Protein AF-A0A946Y1S5-F1 (afdb_monomer_lite)

Secondary structure (DSSP, 8-state):
-HHHHHHHHHHHHHHHHHHHHHHHHHHHHHHHHHHHHHHHHHHHHHHHHHHHHHHHHHHHHHHHHHHHHHHHHHHHHHHHHHHHHHHHHHTT-HHHHHHHHHHHHHHHHHHHHHHHHHHHHHHHHHHHHHHHHHHHHHHHHHHHHHHHHHHHHHHHT-

Structure (mmCIF, N/CA/C/O backbone):
data_AF-A0A946Y1S5-F1
#
_entry.id   AF-A0A946Y1S5-F1
#
loop_
_atom_site.group_PDB
_atom_site.id
_atom_site.type_symbol
_atom_site.label_atom_id
_atom_site.label_alt_id
_atom_site.label_comp_id
_atom_site.label_asym_id
_atom_site.label_entity_id
_atom_site.label_seq_id
_atom_site.pdbx_PDB_ins_code
_atom_site.Cartn_x
_atom_site.Cartn_y
_atom_site.Cartn_z
_atom_site.occupancy
_atom_site.B_iso_or_equiv
_atom_site.auth_seq_id
_atom_site.auth_comp_id
_atom_site.auth_asym_id
_atom_site.auth_atom_id
_atom_site.pdbx_PDB_model_num
ATOM 1 N N . MET A 1 1 ? -40.935 -1.072 84.086 1.00 58.72 1 MET A N 1
ATOM 2 C CA . MET A 1 1 ? -41.300 -0.594 82.732 1.00 58.72 1 MET A CA 1
ATOM 3 C C . MET A 1 1 ? -40.161 0.154 82.021 1.00 58.72 1 MET A C 1
ATOM 5 O O . MET A 1 1 ? -39.746 -0.317 80.975 1.00 58.72 1 MET A O 1
ATOM 9 N N . LYS A 1 2 ? -39.553 1.217 82.583 1.00 53.56 2 LYS A N 1
ATOM 10 C CA . LYS A 1 2 ? -38.486 2.004 81.904 1.00 53.56 2 LYS A CA 1
ATOM 11 C C . LYS A 1 2 ? -37.229 1.221 81.455 1.00 53.56 2 LYS A C 1
ATOM 13 O O . LYS A 1 2 ? -36.679 1.522 80.407 1.00 53.56 2 LYS A O 1
ATOM 18 N N . LYS A 1 3 ? -36.785 0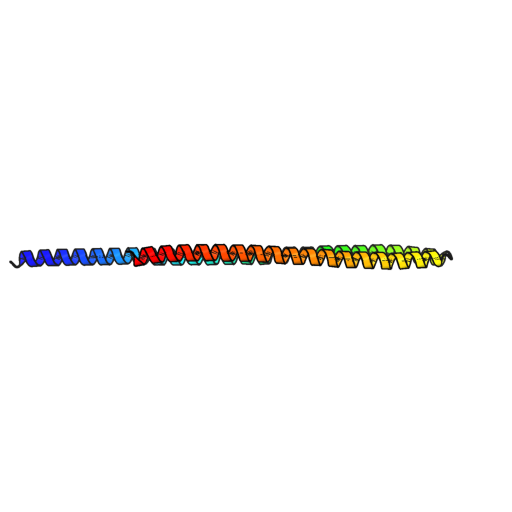.196 82.201 1.00 49.78 3 LYS A N 1
ATOM 19 C CA . LYS A 1 3 ? -35.587 -0.608 81.854 1.00 49.78 3 LYS A CA 1
ATOM 20 C C . LYS A 1 3 ? -35.769 -1.534 80.638 1.00 49.78 3 LYS A C 1
ATOM 22 O O . LYS A 1 3 ? -34.774 -1.871 80.009 1.00 49.78 3 LYS A O 1
ATOM 27 N N . ALA A 1 4 ? -36.999 -1.951 80.330 1.00 57.66 4 ALA A N 1
ATOM 28 C CA . ALA A 1 4 ? -37.290 -2.775 79.151 1.00 57.66 4 ALA A CA 1
ATOM 29 C C . ALA A 1 4 ? -37.260 -1.916 77.877 1.00 57.66 4 ALA A C 1
ATOM 31 O O . ALA A 1 4 ? -36.555 -2.245 76.933 1.00 57.66 4 ALA A O 1
ATOM 32 N N . LEU A 1 5 ? -37.881 -0.731 77.936 1.00 60.88 5 LEU A N 1
ATOM 33 C CA . LEU A 1 5 ? -37.916 0.231 76.831 1.00 60.88 5 LEU A CA 1
ATOM 34 C C . LEU A 1 5 ? -36.513 0.658 76.354 1.00 60.88 5 LEU A C 1
ATOM 36 O O . LEU A 1 5 ? -36.288 0.811 75.158 1.00 60.88 5 LEU A O 1
ATOM 40 N N . ILE A 1 6 ? -35.568 0.832 77.291 1.00 66.31 6 ILE A N 1
ATOM 41 C CA . ILE A 1 6 ? -34.171 1.212 77.001 1.00 66.31 6 ILE A CA 1
ATOM 42 C C . ILE A 1 6 ? -33.401 0.073 76.312 1.00 66.31 6 ILE A C 1
ATOM 44 O O . ILE A 1 6 ? -32.559 0.327 75.456 1.00 66.31 6 ILE A O 1
ATOM 48 N N . LYS A 1 7 ? -33.676 -1.189 76.665 1.00 53.72 7 LYS A N 1
ATOM 49 C CA . LYS A 1 7 ? -33.030 -2.339 76.015 1.00 53.72 7 LYS A CA 1
ATOM 50 C C . LYS A 1 7 ? -33.503 -2.500 74.573 1.00 53.72 7 LYS A C 1
ATOM 52 O O . LYS A 1 7 ? -32.667 -2.673 73.694 1.00 53.72 7 LYS A O 1
ATOM 57 N N . ASP A 1 8 ? -34.802 -2.363 74.328 1.00 57.22 8 ASP A N 1
ATOM 58 C CA . ASP A 1 8 ? -35.377 -2.511 72.986 1.00 57.22 8 ASP A CA 1
ATOM 59 C C . ASP A 1 8 ? -34.912 -1.394 72.038 1.00 57.22 8 ASP A C 1
ATOM 61 O O . ASP A 1 8 ? -34.575 -1.652 70.883 1.00 57.22 8 ASP A O 1
ATOM 65 N N . THR A 1 9 ? -34.788 -0.158 72.538 1.00 67.62 9 THR A N 1
ATOM 66 C CA . THR A 1 9 ? -34.235 0.967 71.757 1.00 67.62 9 THR A CA 1
ATOM 67 C C . THR A 1 9 ? -32.745 0.811 71.456 1.00 67.62 9 THR A C 1
ATOM 69 O O . THR A 1 9 ? -32.316 1.131 70.350 1.00 67.62 9 THR A O 1
ATOM 72 N N . MET A 1 10 ? -31.954 0.273 72.388 1.00 57.88 10 MET A N 1
ATOM 73 C CA . MET A 1 10 ? -30.535 -0.019 72.149 1.00 57.88 10 MET A CA 1
ATOM 74 C C . MET A 1 10 ? -30.345 -1.145 71.125 1.00 57.88 10 MET A C 1
ATOM 76 O O . MET A 1 10 ? -29.469 -1.047 70.271 1.00 57.88 10 MET A O 1
ATOM 80 N N . ILE A 1 11 ? -31.182 -2.187 71.164 1.00 63.94 11 ILE A N 1
ATOM 81 C CA . ILE A 1 11 ? -31.152 -3.277 70.176 1.00 63.94 11 ILE A CA 1
ATOM 82 C C . ILE A 1 11 ? -31.510 -2.745 68.783 1.00 63.94 11 ILE A C 1
ATOM 84 O O . ILE A 1 11 ? -30.807 -3.045 67.819 1.00 63.94 11 ILE A O 1
ATOM 88 N N . ALA A 1 12 ? -32.542 -1.903 68.679 1.00 58.09 12 ALA A N 1
ATOM 89 C CA . ALA A 1 12 ? -32.918 -1.262 67.421 1.00 58.09 12 ALA A CA 1
ATOM 90 C C . ALA A 1 12 ? -31.806 -0.349 66.873 1.00 58.09 12 ALA A C 1
ATOM 92 O O . ALA A 1 12 ? -31.536 -0.365 65.674 1.00 58.09 12 ALA A O 1
ATOM 93 N N . ALA A 1 13 ? -31.120 0.403 67.740 1.00 54.56 13 ALA A N 1
ATOM 94 C CA . ALA A 1 13 ? -30.006 1.262 67.343 1.00 54.56 13 ALA A CA 1
ATOM 95 C C . ALA A 1 13 ? -28.795 0.455 66.848 1.00 54.56 13 ALA A C 1
ATOM 97 O O . ALA A 1 13 ? -28.220 0.785 65.815 1.00 54.56 13 ALA A O 1
ATOM 98 N N . VAL A 1 14 ? -28.434 -0.632 67.539 1.00 64.06 14 VAL A N 1
ATOM 99 C CA . VAL A 1 14 ? -27.334 -1.514 67.116 1.00 64.06 14 VAL A CA 1
ATOM 100 C C . VAL A 1 14 ? -27.662 -2.192 65.787 1.00 64.06 14 VAL A C 1
ATOM 102 O O . VAL A 1 14 ? -26.801 -2.218 64.909 1.00 64.06 14 VAL A O 1
ATOM 105 N N . ALA A 1 15 ? -28.898 -2.670 65.607 1.00 57.06 15 ALA A N 1
ATOM 106 C CA . ALA A 1 15 ? -29.366 -3.258 64.352 1.00 57.06 15 ALA A CA 1
ATOM 107 C C . ALA A 1 15 ? -29.342 -2.242 63.198 1.00 57.06 15 ALA A C 1
ATOM 109 O O . ALA A 1 15 ? -28.844 -2.548 62.120 1.00 57.06 15 ALA A O 1
ATOM 110 N N . ALA A 1 16 ? -29.808 -1.011 63.426 1.00 56.19 16 ALA A N 1
ATOM 111 C CA . ALA A 1 16 ? -29.768 0.047 62.419 1.00 56.19 16 ALA A CA 1
ATOM 112 C C . ALA A 1 16 ? -28.328 0.394 62.009 1.00 56.19 16 ALA A C 1
ATOM 114 O O . ALA A 1 16 ? -28.043 0.502 60.819 1.00 56.19 16 ALA A O 1
ATOM 115 N N . VAL A 1 17 ? -27.409 0.508 62.975 1.00 62.41 17 VAL A N 1
ATOM 116 C CA . VAL A 1 17 ? -25.988 0.781 62.708 1.00 62.41 17 VAL A CA 1
ATOM 117 C C . VAL A 1 17 ? -25.331 -0.371 61.947 1.00 62.41 17 VAL A C 1
ATOM 119 O O . VAL A 1 17 ? -24.589 -0.108 61.007 1.00 62.41 17 VAL A O 1
ATOM 122 N N . THR A 1 18 ? -25.635 -1.628 62.290 1.00 57.72 18 THR A N 1
ATOM 123 C CA . THR A 1 18 ? -25.089 -2.791 61.563 1.00 57.72 18 THR A CA 1
ATOM 124 C C . THR A 1 18 ? -25.643 -2.911 60.148 1.00 57.72 18 THR A C 1
ATOM 126 O O . THR A 1 18 ? -24.885 -3.232 59.238 1.00 57.72 18 THR A O 1
ATOM 129 N N . ILE A 1 19 ? -26.928 -2.617 59.931 1.00 58.31 19 ILE A N 1
ATOM 130 C CA . ILE A 1 19 ? -27.539 -2.593 58.592 1.00 58.31 19 ILE A CA 1
ATOM 131 C C . ILE A 1 19 ? -26.937 -1.463 57.744 1.00 58.31 19 ILE A C 1
ATOM 133 O O . ILE A 1 19 ? -26.607 -1.677 56.576 1.00 58.31 19 ILE A O 1
ATOM 137 N N . LEU A 1 20 ? -26.746 -0.277 58.329 1.00 55.41 20 LEU A N 1
ATOM 138 C CA . LEU A 1 20 ? -26.130 0.870 57.657 1.00 55.41 20 LEU A CA 1
ATOM 139 C C . LEU A 1 20 ? -24.666 0.604 57.288 1.00 55.41 20 LEU A C 1
ATOM 141 O O . LEU A 1 20 ? -24.264 0.918 56.170 1.00 55.41 20 LEU A O 1
ATOM 145 N N . SER A 1 21 ? -23.877 -0.008 58.178 1.00 55.56 21 SER A N 1
ATOM 146 C CA . SER A 1 21 ? -22.477 -0.333 57.881 1.00 55.56 21 SER A CA 1
ATOM 147 C C . SER A 1 21 ? -22.350 -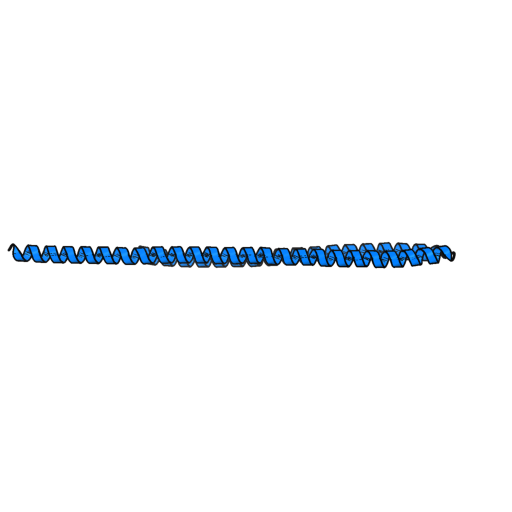1.428 56.816 1.00 55.56 21 SER A C 1
ATOM 149 O O . SER A 1 21 ? -21.569 -1.266 55.886 1.00 55.56 21 SER A O 1
ATOM 151 N N . PHE A 1 22 ? -23.179 -2.481 56.870 1.00 51.66 22 PHE A N 1
ATOM 152 C CA . PHE A 1 22 ? -23.204 -3.522 55.830 1.00 51.66 22 PHE A CA 1
ATOM 153 C C . PHE A 1 22 ? -23.595 -2.973 54.452 1.00 51.66 22 PHE A C 1
ATOM 155 O O . PHE A 1 22 ? -23.023 -3.372 53.440 1.00 51.66 22 PHE A O 1
ATOM 162 N N . SER A 1 23 ? -24.560 -2.050 54.406 1.00 52.72 23 SER A N 1
ATOM 163 C CA . SER A 1 23 ? -24.998 -1.423 53.153 1.00 52.72 23 SER A CA 1
ATOM 164 C C . SER A 1 23 ? -23.885 -0.573 52.533 1.00 52.72 23 SER A C 1
ATOM 166 O O . SER A 1 23 ? -23.685 -0.612 51.322 1.00 52.72 23 SER A O 1
ATOM 168 N N . ASN A 1 24 ? -23.121 0.151 53.359 1.00 53.28 24 ASN A N 1
ATOM 169 C CA . ASN A 1 24 ? -21.988 0.956 52.901 1.00 53.28 24 ASN A CA 1
ATOM 170 C C . ASN A 1 24 ? -20.836 0.098 52.354 1.00 53.28 24 ASN A C 1
ATOM 172 O O . ASN A 1 24 ? -20.270 0.443 51.318 1.00 53.28 24 ASN A O 1
ATOM 176 N N . ASP A 1 25 ? -20.513 -1.019 53.010 1.00 52.94 25 ASP A N 1
ATOM 177 C CA . ASP A 1 25 ? -19.434 -1.915 52.573 1.00 52.94 25 ASP A CA 1
ATOM 178 C C . ASP A 1 25 ? -19.774 -2.622 51.248 1.00 52.94 25 ASP A C 1
ATOM 180 O O . ASP A 1 25 ? -18.921 -2.742 50.369 1.00 52.94 25 ASP A O 1
ATOM 184 N N . VAL A 1 26 ? -21.035 -3.031 51.054 1.00 54.56 26 VAL A N 1
ATOM 185 C CA . VAL A 1 26 ? -21.509 -3.642 49.796 1.00 54.56 26 VAL A CA 1
ATOM 186 C C . VAL A 1 26 ? -21.541 -2.633 48.640 1.00 54.56 26 VAL A C 1
ATOM 188 O O . VAL A 1 26 ? -21.211 -2.988 47.508 1.00 54.56 26 VAL A O 1
ATOM 191 N N . LEU A 1 27 ? -21.905 -1.374 48.905 1.00 56.19 27 LEU A N 1
ATOM 192 C CA . LEU A 1 27 ? -21.891 -0.309 47.897 1.00 56.19 27 LEU A CA 1
ATOM 193 C C . LEU A 1 27 ? -20.459 0.081 47.491 1.00 56.19 27 LEU A C 1
ATOM 195 O O . LEU A 1 27 ? -20.179 0.209 46.301 1.00 56.19 27 LEU A O 1
ATOM 199 N N . ALA A 1 28 ? -19.537 0.188 48.453 1.00 59.84 28 ALA A N 1
ATOM 200 C CA . ALA A 1 28 ? -18.137 0.526 48.191 1.00 59.84 28 ALA A CA 1
ATOM 201 C C . ALA A 1 28 ? -17.386 -0.562 47.395 1.00 59.84 28 ALA A C 1
ATOM 203 O O . ALA A 1 28 ? -16.538 -0.245 46.558 1.00 59.84 28 ALA A O 1
ATOM 204 N N . ASP A 1 29 ? -17.706 -1.842 47.619 1.00 64.38 29 ASP A N 1
ATOM 205 C CA . ASP A 1 29 ? -17.122 -2.956 46.857 1.00 64.38 29 ASP A CA 1
ATOM 206 C C . ASP A 1 29 ? -17.693 -3.025 45.422 1.00 64.38 29 ASP A C 1
ATOM 208 O O . ASP A 1 29 ? -16.990 -3.395 44.481 1.00 64.38 29 ASP A O 1
ATOM 212 N N . GLY A 1 30 ? -18.945 -2.587 45.223 1.00 63.28 30 GLY A N 1
ATOM 213 C CA . GLY A 1 30 ? -19.580 -2.445 43.907 1.00 63.28 30 GLY A CA 1
ATOM 214 C C . GLY A 1 30 ? -18.910 -1.389 43.022 1.00 63.28 30 GLY A C 1
ATOM 215 O O . GLY A 1 30 ? -18.488 -1.712 41.907 1.00 63.28 30 GLY A O 1
ATOM 216 N N . ASP A 1 31 ? -18.733 -0.172 43.543 1.00 71.94 31 ASP A N 1
ATOM 217 C CA . ASP A 1 31 ? -18.097 0.942 42.819 1.00 71.94 31 ASP A CA 1
ATOM 218 C C . ASP A 1 31 ? -16.628 0.625 42.463 1.00 71.94 31 ASP A C 1
ATOM 220 O O . ASP A 1 31 ? -16.144 0.929 41.369 1.00 71.94 31 ASP A O 1
ATOM 224 N N . GLY A 1 32 ? -15.907 -0.071 43.353 1.00 77.19 32 GLY A N 1
ATOM 225 C CA . GLY A 1 32 ? -14.527 -0.497 43.104 1.00 77.19 32 GLY A CA 1
ATOM 226 C C . GLY A 1 32 ? -14.386 -1.585 42.030 1.00 77.19 32 GLY A C 1
ATOM 227 O O . GLY A 1 32 ? -13.338 -1.682 41.379 1.00 77.19 32 GLY A O 1
ATOM 228 N N . ILE A 1 33 ? -15.411 -2.420 41.828 1.00 76.31 33 ILE A N 1
ATOM 229 C CA . ILE A 1 33 ? -15.427 -3.442 40.771 1.00 76.31 33 ILE A CA 1
ATOM 230 C C . ILE A 1 33 ? -15.683 -2.802 39.405 1.00 76.31 33 ILE A C 1
ATOM 232 O O . ILE A 1 33 ? -15.005 -3.180 38.446 1.00 76.31 33 ILE A O 1
ATOM 236 N N . GLU A 1 34 ? -16.608 -1.846 39.319 1.00 76.38 34 GLU A N 1
ATOM 237 C CA . GLU A 1 34 ? -16.937 -1.122 38.085 1.00 76.38 34 GLU A CA 1
ATOM 238 C C . GLU A 1 34 ? -15.728 -0.326 37.579 1.00 76.38 34 GLU A C 1
ATOM 240 O O . GLU A 1 34 ? -15.249 -0.565 36.471 1.00 76.38 34 GLU A O 1
ATOM 245 N N . GLU A 1 35 ? -15.088 0.456 38.454 1.00 81.50 35 GLU A N 1
ATOM 246 C CA . GLU A 1 35 ? -13.904 1.243 38.092 1.00 81.50 35 GLU A CA 1
ATOM 247 C C . GLU A 1 35 ? -12.739 0.360 37.592 1.00 81.50 35 GLU A C 1
ATOM 249 O O . GLU A 1 35 ? -12.014 0.693 36.649 1.00 81.50 35 GLU A O 1
ATOM 254 N N . ARG A 1 36 ? -12.532 -0.812 38.208 1.00 80.25 36 ARG A N 1
ATOM 255 C CA . ARG A 1 36 ? -11.513 -1.778 37.754 1.00 80.25 36 ARG A CA 1
ATOM 256 C C . ARG A 1 36 ? -11.872 -2.404 36.412 1.00 80.25 36 ARG A C 1
ATOM 258 O O . ARG A 1 36 ? -10.966 -2.805 35.672 1.00 80.25 36 ARG A O 1
ATOM 265 N N . PHE A 1 37 ? -13.161 -2.556 36.135 1.00 81.00 37 PHE A N 1
ATOM 266 C CA . PHE A 1 37 ? -13.662 -3.158 34.916 1.00 81.00 37 PHE A CA 1
ATOM 267 C C . PHE A 1 37 ? -13.557 -2.193 33.735 1.00 81.00 37 PHE A C 1
ATOM 269 O O . PHE A 1 37 ? -12.997 -2.586 32.709 1.00 81.00 37 PHE A O 1
ATOM 276 N N . ASP A 1 38 ? -13.929 -0.931 33.929 1.00 82.62 38 ASP A N 1
ATOM 277 C CA . ASP A 1 38 ? -13.769 0.144 32.943 1.00 82.62 38 ASP A CA 1
ATOM 278 C C . ASP A 1 38 ? -12.297 0.336 32.586 1.00 82.62 38 ASP A C 1
ATOM 280 O O . ASP A 1 38 ? -11.899 0.167 31.433 1.00 82.62 38 ASP A O 1
ATOM 284 N N . LYS A 1 39 ? -11.424 0.465 33.597 1.00 87.06 39 LYS A N 1
ATOM 285 C CA . LYS A 1 39 ? -9.962 0.525 33.392 1.00 87.06 39 LYS A CA 1
ATOM 286 C C . LYS A 1 39 ? -9.417 -0.677 32.618 1.00 87.06 39 LYS A C 1
ATOM 288 O O . LYS A 1 39 ? -8.365 -0.595 31.969 1.00 87.06 39 LYS A O 1
ATOM 293 N N . ARG A 1 40 ? -10.059 -1.844 32.732 1.00 83.69 40 ARG A N 1
ATOM 294 C CA . ARG A 1 40 ? -9.677 -3.042 31.976 1.00 83.69 40 ARG A CA 1
ATOM 295 C C . ARG A 1 40 ? -10.190 -2.980 30.540 1.00 83.69 40 ARG A C 1
ATOM 297 O O . ARG A 1 40 ? -9.443 -3.423 29.665 1.00 83.69 40 ARG A O 1
ATOM 304 N N . GLY A 1 41 ? -11.398 -2.466 30.316 1.00 85.06 41 GLY A N 1
ATOM 305 C CA . GLY A 1 41 ? -11.958 -2.166 28.999 1.00 85.06 41 GLY A CA 1
ATOM 306 C C . GLY A 1 41 ? -11.047 -1.225 28.220 1.00 85.06 41 GLY A C 1
ATOM 307 O O . GLY A 1 41 ? -10.465 -1.651 27.219 1.00 85.06 41 GLY A O 1
ATOM 308 N N . ASP A 1 42 ? -10.762 -0.054 28.790 1.00 86.94 42 ASP A N 1
ATOM 309 C CA . ASP A 1 42 ? -9.871 0.961 28.214 1.00 86.94 42 ASP A CA 1
ATOM 310 C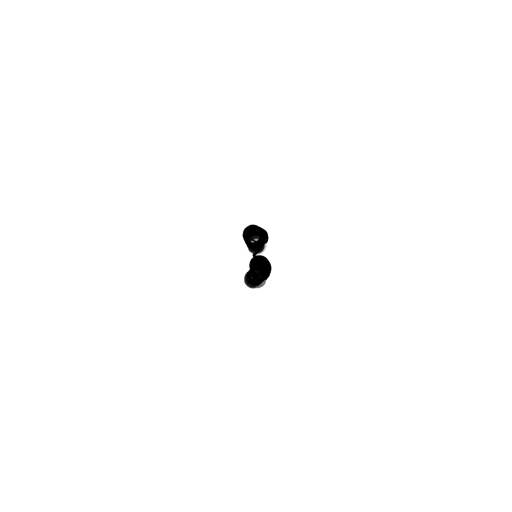 C . ASP A 1 42 ? -8.504 0.374 27.856 1.00 86.94 42 ASP A C 1
ATOM 312 O O . ASP A 1 42 ? -7.929 0.624 26.797 1.00 86.94 42 ASP A O 1
ATOM 316 N N . ARG A 1 43 ? -7.937 -0.457 28.741 1.00 87.94 43 ARG A N 1
ATOM 317 C CA . ARG A 1 43 ? -6.635 -1.095 28.498 1.00 87.94 43 ARG A CA 1
ATOM 318 C C . ARG A 1 43 ? -6.682 -2.085 27.334 1.00 87.94 43 ARG A C 1
ATOM 320 O O . ARG A 1 43 ? -5.650 -2.308 26.694 1.00 87.94 43 ARG A O 1
ATOM 327 N N . ILE A 1 44 ? -7.811 -2.754 27.110 1.00 84.75 44 ILE A N 1
ATOM 328 C CA . ILE A 1 44 ? -7.973 -3.684 25.990 1.00 84.75 44 ILE A CA 1
ATOM 329 C C . ILE A 1 44 ? -8.119 -2.905 24.686 1.00 84.75 44 ILE A C 1
ATOM 331 O O . ILE A 1 44 ? -7.421 -3.261 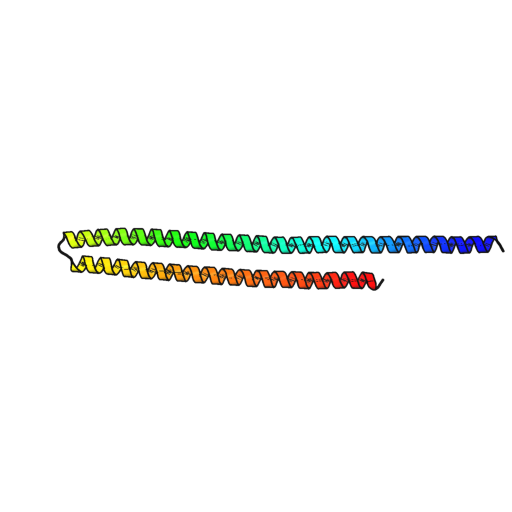23.737 1.00 84.75 44 ILE A O 1
ATOM 335 N N . GLU A 1 45 ? -8.942 -1.858 24.664 1.00 84.75 45 GLU A N 1
ATOM 336 C CA . GLU A 1 45 ? -9.133 -0.968 23.512 1.00 84.75 45 GLU A CA 1
ATOM 337 C C . GLU A 1 45 ? -7.803 -0.344 23.076 1.00 84.75 45 GLU A C 1
ATOM 339 O O . GLU A 1 45 ? -7.285 -0.679 22.012 1.00 84.75 45 GLU A O 1
ATOM 344 N N . ASN A 1 46 ? -7.108 0.333 23.998 1.00 87.38 46 ASN A N 1
ATOM 345 C CA . ASN A 1 46 ? -5.771 0.891 23.763 1.00 87.38 46 ASN A CA 1
ATOM 346 C C . ASN A 1 46 ? -4.752 -0.140 23.235 1.00 87.38 46 ASN A C 1
ATOM 348 O O . ASN A 1 46 ? -3.787 0.196 22.548 1.00 87.38 46 ASN A O 1
ATOM 352 N N . ARG A 1 47 ? -4.888 -1.419 23.612 1.00 86.62 47 ARG A N 1
ATOM 353 C CA . ARG A 1 47 ? -4.017 -2.497 23.113 1.00 86.62 47 ARG A CA 1
ATOM 354 C C . ARG A 1 47 ? -4.402 -2.967 21.715 1.00 86.62 47 ARG A C 1
ATOM 356 O O . ARG A 1 47 ? -3.533 -3.515 21.032 1.00 86.62 47 ARG A O 1
ATOM 363 N N . LEU A 1 48 ? -5.671 -2.868 21.334 1.00 82.56 48 LEU A N 1
ATOM 364 C CA . LEU A 1 48 ? -6.138 -3.178 19.988 1.00 82.56 48 LEU A CA 1
ATOM 365 C C . LEU A 1 48 ? -5.720 -2.074 19.019 1.00 82.56 48 LEU A C 1
ATOM 367 O O . LEU A 1 48 ? -5.141 -2.427 17.995 1.00 82.56 48 LEU A O 1
ATOM 371 N N . ASP A 1 49 ? -5.855 -0.806 19.403 1.00 84.81 49 ASP A N 1
ATOM 372 C CA . ASP A 1 49 ? -5.479 0.346 18.569 1.00 84.81 49 ASP A CA 1
ATOM 373 C C . ASP A 1 49 ? -3.984 0.350 18.275 1.00 84.81 49 ASP A C 1
ATOM 375 O O . ASP A 1 49 ? -3.570 0.185 17.133 1.00 84.81 49 ASP A O 1
ATOM 379 N N . ARG A 1 50 ? -3.145 0.299 19.322 1.00 91.81 50 ARG A N 1
ATOM 380 C CA . ARG A 1 50 ? -1.679 0.193 19.162 1.00 91.81 50 ARG A CA 1
ATOM 381 C C . ARG A 1 50 ? -1.249 -1.013 18.333 1.00 91.81 50 ARG A C 1
ATOM 383 O O . ARG A 1 50 ? -0.133 -1.066 17.812 1.00 91.81 50 ARG A O 1
ATOM 390 N N . LYS A 1 51 ? -2.071 -2.066 18.315 1.00 87.25 51 LYS A N 1
ATOM 391 C CA . LYS A 1 51 ? -1.814 -3.244 17.493 1.00 87.25 51 LYS A CA 1
ATOM 392 C C . LYS A 1 51 ? -2.223 -3.005 16.039 1.00 87.25 51 LYS A C 1
ATOM 394 O O . LYS A 1 51 ? -1.515 -3.539 15.189 1.00 87.25 51 LYS A O 1
ATOM 399 N N . GLY A 1 52 ? -3.311 -2.279 15.786 1.00 89.56 52 GLY A N 1
ATOM 400 C CA . GLY A 1 52 ? -3.692 -1.756 14.471 1.00 89.56 52 GLY A CA 1
ATOM 401 C C . GLY A 1 52 ? -2.573 -0.909 13.892 1.00 89.56 52 GLY A C 1
ATOM 402 O O . GLY A 1 52 ? -1.920 -1.371 12.961 1.00 89.56 52 GLY A O 1
ATOM 403 N N . ASP A 1 53 ? -2.204 0.172 14.583 1.00 92.75 53 ASP A N 1
ATOM 404 C CA . ASP A 1 53 ? -1.150 1.104 14.157 1.00 92.75 53 ASP A CA 1
ATOM 405 C C . ASP A 1 53 ? 0.153 0.383 13.787 1.00 92.75 53 ASP A C 1
ATOM 407 O O . ASP A 1 53 ? 0.758 0.607 12.742 1.00 92.75 53 ASP A O 1
ATOM 411 N N . ARG A 1 54 ? 0.587 -0.566 14.631 1.00 94.81 54 ARG A N 1
ATOM 412 C CA . ARG A 1 54 ? 1.809 -1.343 14.376 1.00 94.81 54 ARG A CA 1
ATOM 413 C C . ARG A 1 54 ? 1.676 -2.264 13.164 1.00 94.81 54 ARG A C 1
ATOM 415 O O . ARG A 1 54 ? 2.685 -2.638 12.563 1.00 94.81 54 ARG A O 1
ATOM 422 N N . ILE A 1 55 ? 0.485 -2.778 12.876 1.00 90.94 55 ILE A N 1
ATOM 423 C CA . ILE A 1 55 ? 0.281 -3.597 11.681 1.00 90.94 55 ILE A CA 1
ATOM 424 C C . ILE A 1 55 ? 0.308 -2.707 10.442 1.00 90.94 55 ILE A C 1
ATOM 426 O O . ILE A 1 55 ? 0.994 -3.096 9.496 1.00 90.94 55 ILE A O 1
ATOM 430 N N . ASP A 1 56 ? -0.336 -1.547 10.485 1.00 92.75 56 ASP A N 1
ATOM 431 C CA . ASP A 1 56 ? -0.397 -0.597 9.370 1.00 92.75 56 ASP A CA 1
ATOM 432 C C . ASP A 1 56 ? 0.995 -0.082 9.024 1.00 92.75 56 ASP A C 1
ATOM 434 O O . ASP A 1 56 ? 1.480 -0.326 7.921 1.00 92.75 56 ASP A O 1
ATOM 438 N N . GLU A 1 57 ? 1.746 0.391 10.022 1.00 96.94 57 GLU A N 1
ATOM 439 C CA . GLU A 1 57 ? 3.142 0.801 9.851 1.00 96.94 57 GLU A CA 1
ATOM 440 C C . GLU A 1 57 ? 3.996 -0.319 9.224 1.00 96.94 57 GLU A C 1
ATOM 442 O O . GLU A 1 57 ? 4.892 -0.084 8.409 1.00 96.94 57 GLU A O 1
ATOM 447 N N . ARG A 1 58 ? 3.741 -1.586 9.575 1.00 96.06 58 ARG A N 1
ATOM 448 C CA . ARG A 1 58 ? 4.465 -2.727 8.989 1.00 96.06 58 ARG A CA 1
ATOM 449 C C . ARG A 1 58 ? 4.028 -3.054 7.566 1.00 96.06 58 ARG A C 1
ATOM 451 O O . ARG A 1 58 ? 4.819 -3.681 6.851 1.00 96.06 58 ARG A O 1
ATOM 458 N N . LEU A 1 59 ? 2.789 -2.758 7.187 1.00 93.81 59 LEU A N 1
ATOM 459 C CA . LEU A 1 59 ? 2.301 -2.927 5.823 1.00 93.81 59 LEU A CA 1
ATOM 460 C C . LEU A 1 59 ? 2.866 -1.825 4.927 1.00 93.81 59 LEU A C 1
ATOM 462 O O . LEU A 1 59 ? 3.434 -2.177 3.893 1.00 93.81 59 LEU A O 1
ATOM 466 N N . ASP A 1 60 ? 2.866 -0.577 5.387 1.00 94.69 60 ASP A N 1
ATOM 467 C CA . ASP A 1 60 ? 3.428 0.576 4.672 1.00 94.69 60 ASP A CA 1
ATOM 468 C C . ASP A 1 60 ? 4.927 0.401 4.436 1.00 94.69 60 ASP A C 1
ATOM 470 O O . ASP A 1 60 ? 5.393 0.328 3.301 1.00 94.69 60 ASP A O 1
ATOM 474 N N . ASN A 1 61 ? 5.689 0.120 5.501 1.00 97.69 61 ASN A N 1
ATOM 475 C CA . ASN A 1 61 ? 7.122 -0.172 5.392 1.00 97.69 61 ASN A CA 1
ATOM 476 C C . ASN A 1 61 ? 7.428 -1.343 4.442 1.00 97.69 61 ASN A C 1
ATOM 478 O O . ASN A 1 61 ? 8.533 -1.462 3.891 1.00 97.69 61 ASN A O 1
ATOM 482 N N . LYS A 1 62 ? 6.485 -2.282 4.306 1.00 96.69 62 LYS A N 1
ATOM 483 C CA . LYS A 1 62 ? 6.615 -3.398 3.373 1.00 96.69 62 LYS A CA 1
ATOM 484 C C . LYS A 1 62 ? 6.319 -2.958 1.938 1.00 96.69 62 LYS A C 1
ATOM 486 O O . LYS A 1 62 ? 7.045 -3.446 1.070 1.00 96.69 62 LYS A O 1
ATOM 491 N N . GLY A 1 63 ? 5.326 -2.096 1.715 1.00 97.00 63 GLY A N 1
ATOM 492 C CA . GLY A 1 63 ? 5.051 -1.425 0.438 1.00 97.00 63 GLY A CA 1
ATOM 493 C C . GLY A 1 63 ? 6.288 -0.686 -0.056 1.00 97.00 63 GLY A C 1
ATOM 494 O O . GLY A 1 63 ? 6.936 -1.157 -0.988 1.00 97.00 63 GLY A O 1
ATOM 495 N N . ASP A 1 64 ? 6.774 0.281 0.724 1.00 97.44 64 ASP A N 1
ATOM 496 C CA . ASP A 1 64 ? 7.963 1.086 0.401 1.00 97.44 64 ASP A CA 1
ATOM 497 C C . ASP A 1 64 ? 9.209 0.250 0.086 1.00 97.44 64 ASP A C 1
ATOM 499 O O . ASP A 1 64 ? 10.122 0.646 -0.646 1.00 97.44 64 ASP A O 1
ATOM 503 N N . ARG A 1 65 ? 9.355 -0.904 0.747 1.00 98.12 65 ARG A N 1
ATOM 504 C CA . ARG A 1 65 ? 10.482 -1.812 0.498 1.00 98.12 65 ARG A CA 1
ATOM 505 C C . ARG A 1 65 ? 10.317 -2.554 -0.823 1.00 98.12 65 ARG A C 1
ATOM 507 O O . ARG A 1 65 ? 11.333 -2.888 -1.439 1.00 98.12 65 ARG A O 1
ATOM 514 N N . VAL A 1 66 ? 9.094 -2.909 -1.203 1.00 96.25 66 VAL A N 1
ATOM 515 C CA . VAL A 1 66 ? 8.825 -3.530 -2.498 1.00 96.25 66 VAL A CA 1
ATOM 516 C C . VAL A 1 66 ? 9.045 -2.518 -3.611 1.00 96.25 66 VAL A C 1
ATOM 518 O O . VAL A 1 66 ? 9.791 -2.860 -4.526 1.00 96.25 66 VAL A O 1
ATOM 521 N N . ASP A 1 67 ? 8.529 -1.302 -3.479 1.00 96.56 67 ASP A N 1
ATOM 522 C CA . ASP A 1 67 ? 8.624 -0.266 -4.517 1.00 96.56 67 ASP A CA 1
ATOM 523 C C . ASP A 1 67 ? 10.079 0.069 -4.807 1.00 96.56 67 ASP A C 1
ATOM 525 O O . ASP A 1 67 ? 10.584 -0.223 -5.888 1.00 96.56 67 ASP A O 1
ATOM 529 N N . ARG A 1 68 ? 10.851 0.404 -3.764 1.00 97.94 68 ARG A N 1
ATOM 530 C CA . ARG A 1 68 ? 12.304 0.627 -3.893 1.00 97.94 68 ARG A CA 1
ATOM 531 C C . ARG A 1 68 ? 13.071 -0.552 -4.492 1.00 97.94 68 ARG A C 1
ATOM 533 O O . ARG A 1 68 ? 14.191 -0.378 -4.971 1.00 97.94 68 ARG A O 1
ATOM 540 N N . ARG A 1 69 ? 12.564 -1.785 -4.381 1.00 97.75 69 ARG A N 1
ATOM 541 C CA . ARG A 1 69 ? 13.187 -2.966 -5.005 1.00 97.75 69 ARG A CA 1
ATOM 542 C C . ARG A 1 69 ? 12.765 -3.142 -6.458 1.00 97.75 69 ARG A C 1
ATOM 544 O O . ARG A 1 69 ? 13.546 -3.729 -7.206 1.00 97.75 69 ARG A O 1
ATOM 551 N N . LEU A 1 70 ? 11.551 -2.738 -6.821 1.00 96.38 70 LEU A N 1
ATOM 552 C CA . LEU A 1 70 ? 11.074 -2.745 -8.197 1.00 96.38 70 LEU A CA 1
ATOM 553 C C . LEU A 1 70 ? 11.765 -1.637 -8.990 1.00 96.38 70 LEU A C 1
ATOM 555 O O . LEU A 1 70 ? 12.368 -1.981 -10.001 1.00 96.38 70 LEU A O 1
ATOM 559 N N . ASP A 1 71 ? 11.841 -0.417 -8.458 1.00 96.19 71 ASP A N 1
ATOM 560 C CA . ASP A 1 71 ? 12.516 0.726 -9.093 1.00 96.19 71 ASP A CA 1
ATOM 561 C C . ASP A 1 71 ? 13.984 0.411 -9.372 1.00 96.19 71 ASP A C 1
ATOM 563 O O . ASP A 1 71 ? 14.414 0.327 -10.515 1.00 96.19 71 ASP A O 1
ATOM 567 N N . LYS A 1 72 ? 14.738 0.022 -8.331 1.00 98.06 72 LYS A N 1
ATOM 568 C CA . LYS A 1 72 ? 16.152 -0.376 -8.481 1.00 98.06 72 LYS A CA 1
ATOM 569 C C . LYS A 1 72 ? 16.358 -1.532 -9.452 1.00 98.06 72 LYS A C 1
ATOM 571 O O . LYS A 1 72 ? 17.482 -1.772 -9.897 1.00 98.06 72 LYS A O 1
ATOM 576 N N . ARG A 1 73 ? 15.332 -2.356 -9.671 1.00 97.06 73 ARG A N 1
ATOM 577 C CA . ARG A 1 73 ? 15.394 -3.445 -10.642 1.00 97.06 73 ARG A CA 1
ATOM 578 C C . ARG A 1 73 ? 15.092 -2.938 -12.051 1.00 97.06 73 ARG A C 1
ATOM 580 O O . ARG A 1 73 ? 15.776 -3.430 -12.943 1.00 97.06 73 ARG A O 1
ATOM 587 N N . GLY A 1 74 ? 14.136 -2.024 -12.213 1.00 97.81 74 GLY A N 1
ATOM 588 C CA . GLY A 1 74 ? 13.868 -1.281 -13.449 1.00 97.81 74 GLY A CA 1
ATOM 589 C C . GLY A 1 74 ? 15.130 -0.576 -13.921 1.00 97.81 74 GLY A C 1
ATOM 590 O O . GLY A 1 74 ? 15.738 -1.040 -14.878 1.00 97.81 74 GLY A O 1
ATOM 591 N N . ASP A 1 75 ? 15.677 0.329 -13.101 1.00 97.62 75 ASP A N 1
ATOM 592 C CA . ASP A 1 75 ? 16.888 1.106 -13.414 1.00 97.62 75 ASP A CA 1
ATOM 593 C C . ASP A 1 75 ? 18.059 0.240 -13.913 1.00 97.62 75 ASP A C 1
ATOM 595 O O . ASP A 1 75 ? 18.817 0.598 -14.813 1.00 97.62 75 ASP A O 1
ATOM 599 N N . ARG A 1 76 ? 18.257 -0.933 -13.294 1.00 98.25 76 ARG A N 1
ATOM 600 C CA . ARG A 1 76 ? 19.334 -1.864 -13.673 1.00 98.25 76 ARG A CA 1
ATOM 601 C C . ARG A 1 76 ? 19.070 -2.566 -14.995 1.00 98.25 76 ARG A C 1
ATOM 603 O O . ARG A 1 76 ? 20.031 -2.945 -15.667 1.00 98.25 76 ARG A O 1
ATOM 610 N N . ILE A 1 77 ? 17.809 -2.861 -15.286 1.00 96.94 77 ILE A N 1
ATOM 611 C CA . ILE A 1 77 ? 17.400 -3.478 -16.541 1.00 96.94 77 ILE A CA 1
ATOM 612 C C . ILE A 1 77 ? 17.527 -2.452 -17.660 1.00 96.94 77 ILE A C 1
ATOM 614 O O . ILE A 1 77 ? 18.167 -2.785 -18.656 1.00 96.94 77 ILE A O 1
ATOM 618 N N . ASP A 1 78 ? 17.042 -1.234 -17.451 1.00 96.94 78 ASP A N 1
ATOM 619 C CA . ASP A 1 78 ? 17.066 -0.156 -18.444 1.00 96.94 78 ASP A CA 1
ATOM 620 C C . ASP A 1 78 ? 18.505 0.192 -18.790 1.00 96.94 78 ASP A C 1
ATOM 622 O O . ASP A 1 78 ? 18.947 -0.042 -19.911 1.00 96.94 78 ASP A O 1
ATOM 626 N N . ALA A 1 79 ? 19.334 0.472 -17.778 1.00 97.81 79 ALA A N 1
ATOM 627 C CA . ALA A 1 79 ? 20.759 0.714 -17.988 1.00 97.81 79 ALA A CA 1
ATOM 628 C C . ALA A 1 79 ? 21.505 -0.469 -18.643 1.00 97.81 79 ALA A C 1
ATOM 630 O O . ALA A 1 79 ? 22.605 -0.300 -19.174 1.00 97.81 79 ALA A O 1
ATOM 631 N N . ASN A 1 80 ? 20.988 -1.702 -18.565 1.00 98.19 80 ASN A N 1
ATOM 632 C CA . ASN A 1 80 ? 21.568 -2.837 -19.285 1.00 98.19 80 ASN A CA 1
ATOM 633 C C . ASN A 1 80 ? 21.097 -2.912 -20.739 1.00 98.19 80 ASN A C 1
ATOM 635 O O . ASN A 1 80 ? 21.8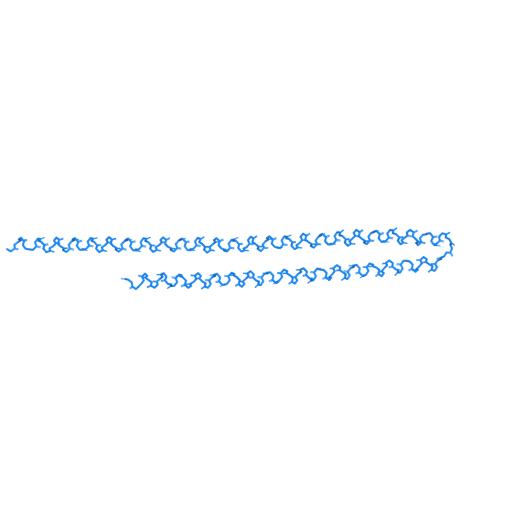82 -3.334 -21.592 1.00 98.19 80 ASN A O 1
ATOM 639 N N . LEU A 1 81 ? 19.829 -2.594 -20.989 1.00 97.38 81 LEU A N 1
ATOM 640 C CA . LEU A 1 81 ? 19.220 -2.621 -22.309 1.00 97.38 81 LEU A CA 1
ATOM 641 C C . LEU A 1 81 ? 19.705 -1.450 -23.150 1.00 97.38 81 LEU A C 1
ATOM 643 O O . LEU A 1 81 ? 20.166 -1.723 -24.253 1.00 97.38 81 LEU A O 1
ATOM 647 N N . ASP A 1 82 ? 19.769 -0.243 -22.593 1.00 96.12 82 ASP A N 1
ATOM 648 C CA . ASP A 1 82 ? 20.303 0.953 -23.255 1.00 96.12 82 ASP A CA 1
ATOM 649 C C . ASP A 1 82 ? 21.729 0.695 -23.742 1.00 96.12 82 ASP A C 1
ATOM 651 O O . ASP A 1 82 ? 22.006 0.698 -24.934 1.00 96.12 82 ASP A O 1
ATOM 655 N N . ARG A 1 83 ? 22.621 0.243 -22.848 1.00 98.06 83 ARG A N 1
ATOM 656 C CA . ARG A 1 83 ? 24.008 -0.105 -23.218 1.00 98.06 83 ARG A CA 1
ATOM 657 C C . ARG A 1 83 ? 24.116 -1.182 -24.294 1.00 98.06 83 ARG A C 1
ATOM 659 O O . ARG A 1 83 ? 25.169 -1.305 -24.923 1.00 98.06 83 ARG A O 1
ATOM 666 N N . LYS A 1 84 ? 23.126 -2.069 -24.413 1.00 97.81 84 LYS A N 1
ATOM 667 C CA . LYS A 1 84 ? 23.090 -3.084 -25.476 1.00 97.81 84 LYS A CA 1
ATOM 668 C C . LYS A 1 84 ? 22.529 -2.499 -26.766 1.00 97.81 84 LYS A C 1
ATOM 670 O O . LYS A 1 84 ? 23.000 -2.911 -27.822 1.00 97.81 84 LYS A O 1
ATOM 675 N N . SER A 1 85 ? 21.563 -1.592 -26.661 1.00 97.56 85 SER A N 1
ATOM 676 C CA . SER A 1 85 ? 20.974 -0.850 -27.770 1.00 97.56 85 SER A CA 1
ATOM 677 C C . SER A 1 85 ? 22.035 0.028 -28.427 1.00 97.56 85 SER A C 1
ATOM 679 O O . SER A 1 85 ? 22.367 -0.213 -29.584 1.00 97.56 85 SER A O 1
ATOM 681 N N . ASP A 1 86 ? 22.728 0.857 -27.640 1.00 97.44 86 ASP A N 1
ATOM 682 C CA . ASP A 1 86 ? 23.825 1.726 -28.090 1.00 97.44 86 ASP A CA 1
ATOM 683 C C . ASP A 1 86 ? 24.927 0.937 -28.812 1.00 97.44 86 ASP A C 1
ATOM 685 O O . ASP A 1 86 ? 25.450 1.339 -29.848 1.00 97.44 86 ASP A O 1
ATOM 689 N N . ARG A 1 87 ? 25.298 -0.237 -28.277 1.00 98.25 87 ARG A N 1
ATOM 690 C CA . ARG A 1 87 ? 26.301 -1.108 -28.913 1.00 98.25 87 ARG A CA 1
ATOM 691 C C . ARG A 1 87 ? 25.806 -1.729 -30.210 1.00 98.25 87 ARG A C 1
ATOM 693 O O . ARG A 1 87 ? 26.617 -1.967 -31.099 1.00 98.25 87 ARG A O 1
ATOM 700 N N . ALA A 1 88 ? 24.521 -2.069 -30.289 1.00 97.94 88 ALA A N 1
ATOM 701 C CA . ALA A 1 88 ? 23.931 -2.605 -31.506 1.00 97.94 88 ALA A CA 1
ATOM 702 C C . ALA A 1 88 ? 23.880 -1.522 -32.589 1.00 97.94 88 ALA A C 1
ATOM 704 O O . ALA A 1 88 ? 24.285 -1.789 -33.716 1.00 97.94 88 ALA A O 1
ATOM 705 N N . GLU A 1 89 ? 23.473 -0.305 -32.233 1.00 97.38 89 GLU A N 1
ATOM 706 C CA . GLU A 1 89 ? 23.466 0.855 -33.126 1.00 97.38 89 GLU A CA 1
ATOM 707 C C . GLU A 1 89 ? 24.882 1.190 -33.618 1.00 97.38 89 GLU A C 1
ATOM 709 O O . GLU A 1 89 ? 25.122 1.245 -34.822 1.00 97.38 89 GLU A O 1
ATOM 714 N N . ALA A 1 90 ? 25.868 1.259 -32.717 1.00 97.75 90 ALA A N 1
ATOM 715 C CA . ALA A 1 90 ? 27.269 1.491 -33.083 1.00 97.75 90 ALA A CA 1
ATOM 716 C C . ALA A 1 90 ? 27.859 0.403 -34.007 1.00 97.75 90 ALA A C 1
ATOM 718 O O . ALA A 1 90 ? 28.830 0.654 -34.720 1.00 97.75 90 ALA A O 1
ATOM 719 N N . ALA A 1 91 ? 27.286 -0.805 -34.006 1.00 97.88 91 ALA A N 1
ATOM 720 C CA . ALA A 1 91 ? 27.660 -1.904 -34.895 1.00 97.88 91 ALA A CA 1
ATOM 721 C C . ALA A 1 91 ? 26.848 -1.942 -36.211 1.00 97.88 91 ALA A C 1
ATOM 723 O O . ALA A 1 91 ? 27.015 -2.874 -36.999 1.00 97.88 91 ALA A O 1
ATOM 724 N N . GLY A 1 92 ? 25.963 -0.967 -36.457 1.00 97.81 92 GLY A N 1
ATOM 725 C CA . GLY A 1 92 ? 25.088 -0.916 -37.636 1.00 97.81 92 GLY A CA 1
ATOM 726 C C . GLY A 1 92 ? 23.916 -1.903 -37.581 1.00 97.81 92 GLY A C 1
ATOM 727 O O . GLY A 1 92 ? 23.427 -2.370 -38.612 1.00 97.81 92 GLY A O 1
ATOM 728 N N . HIS A 1 93 ? 23.489 -2.296 -36.380 1.00 98.06 93 HIS A N 1
ATOM 729 C CA . HIS A 1 93 ? 22.381 -3.221 -36.148 1.00 98.06 93 HIS A CA 1
ATOM 730 C C . HIS A 1 93 ? 21.128 -2.505 -35.618 1.00 98.06 93 HIS A C 1
ATOM 732 O O . HIS A 1 93 ? 20.575 -2.892 -34.587 1.00 98.06 93 HIS A O 1
ATOM 738 N N . ASP A 1 94 ? 20.613 -1.523 -36.357 1.00 97.00 94 ASP A N 1
ATOM 739 C CA . ASP A 1 94 ? 19.483 -0.669 -35.942 1.00 97.00 94 ASP A CA 1
ATOM 740 C C . ASP A 1 94 ? 18.221 -1.469 -35.577 1.00 97.00 94 ASP A C 1
ATOM 742 O O . ASP A 1 94 ? 17.560 -1.221 -34.571 1.00 97.00 94 ASP A O 1
ATOM 746 N N . LYS A 1 95 ? 17.912 -2.528 -36.342 1.00 97.81 95 LYS A N 1
ATOM 747 C CA . LYS A 1 95 ? 16.771 -3.418 -36.042 1.00 97.81 95 LYS A CA 1
ATOM 748 C C . LYS A 1 95 ? 16.934 -4.168 -34.720 1.00 97.81 95 LYS A C 1
ATOM 750 O O . LYS A 1 95 ? 15.941 -4.601 -34.135 1.00 97.81 95 LYS A O 1
ATOM 755 N N . LEU A 1 96 ? 18.167 -4.426 -34.285 1.00 97.31 96 LEU A N 1
ATOM 756 C CA . LEU A 1 96 ? 18.426 -5.056 -32.994 1.00 97.31 96 LEU A CA 1
ATOM 757 C C . LEU A 1 96 ? 18.278 -4.036 -31.864 1.00 97.31 96 LEU A C 1
ATOM 759 O O . LEU A 1 96 ? 17.633 -4.380 -30.875 1.00 97.31 96 LEU A O 1
ATOM 763 N N . ALA A 1 97 ? 18.807 -2.822 -32.038 1.00 97.38 97 ALA A N 1
ATOM 764 C CA . ALA A 1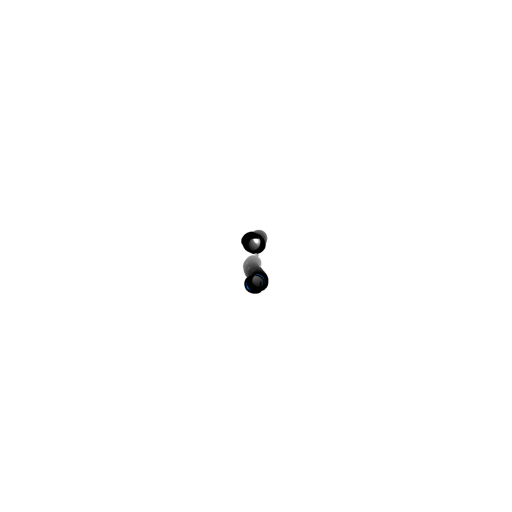 97 ? 18.633 -1.711 -31.100 1.00 97.38 97 ALA A CA 1
ATOM 765 C C . ALA A 1 97 ? 17.139 -1.453 -30.830 1.00 97.38 97 ALA A C 1
ATOM 767 O O . ALA A 1 97 ? 16.652 -1.677 -29.724 1.00 97.38 97 ALA A O 1
ATOM 768 N N . GLU A 1 98 ? 16.347 -1.257 -31.886 1.00 97.00 98 GLU A N 1
ATOM 769 C CA . GLU A 1 98 ? 14.900 -1.027 -31.774 1.00 97.00 98 GLU A CA 1
ATOM 770 C C . GLU A 1 98 ? 14.147 -2.202 -31.103 1.00 97.00 98 GLU A C 1
ATOM 772 O O . GLU A 1 98 ? 13.104 -2.050 -30.461 1.00 97.00 98 GLU A O 1
ATOM 777 N N . ARG A 1 99 ? 14.646 -3.439 -31.245 1.00 97.81 99 ARG A N 1
ATOM 778 C CA . ARG A 1 99 ? 14.076 -4.605 -30.544 1.00 97.81 99 ARG A CA 1
ATOM 779 C C . ARG A 1 99 ? 14.430 -4.629 -29.060 1.00 97.81 99 ARG A C 1
ATOM 781 O O . ARG A 1 99 ? 13.654 -5.213 -28.294 1.00 97.81 99 ARG A O 1
ATOM 788 N N . LEU A 1 100 ? 15.586 -4.093 -28.678 1.00 97.25 100 LEU A N 1
ATOM 789 C CA . LEU A 1 100 ? 16.031 -3.971 -27.292 1.00 97.25 100 LEU A CA 1
ATOM 790 C C . LEU A 1 100 ? 15.256 -2.867 -26.572 1.00 97.25 100 LEU A C 1
ATOM 792 O O . LEU A 1 100 ? 14.754 -3.147 -25.486 1.00 97.25 100 LEU A O 1
ATOM 796 N N . ASP A 1 101 ? 15.026 -1.725 -27.215 1.00 95.06 101 ASP A N 1
ATOM 797 C CA . ASP A 1 101 ? 14.233 -0.623 -26.646 1.00 95.06 101 ASP A CA 1
ATOM 798 C C . ASP A 1 101 ? 12.794 -1.076 -26.379 1.00 95.06 101 ASP A C 1
ATOM 800 O O . ASP A 1 101 ? 12.337 -1.115 -25.239 1.00 95.06 101 ASP A O 1
ATOM 804 N N . ARG A 1 102 ? 12.130 -1.660 -27.391 1.00 97.19 102 ARG A N 1
ATOM 805 C CA . ARG A 1 102 ? 10.794 -2.272 -27.222 1.00 97.19 102 ARG A CA 1
ATOM 806 C C . ARG A 1 102 ? 10.758 -3.382 -26.173 1.00 97.19 102 ARG A C 1
ATOM 808 O O . ARG A 1 102 ? 9.681 -3.853 -25.785 1.00 97.19 102 ARG A O 1
ATOM 815 N N . LYS A 1 103 ? 11.903 -3.980 -25.840 1.00 97.19 103 LYS A N 1
ATOM 816 C CA . LYS A 1 103 ? 11.991 -4.980 -24.773 1.00 97.19 103 LYS A CA 1
ATOM 817 C C . LYS A 1 103 ? 12.073 -4.300 -23.405 1.00 97.19 103 LYS A C 1
ATOM 819 O O . LYS A 1 103 ? 11.475 -4.867 -22.492 1.00 97.19 103 LYS A O 1
ATOM 824 N N . GLY A 1 104 ? 12.739 -3.149 -23.298 1.00 97.38 104 GLY A N 1
ATOM 825 C CA . GLY A 1 104 ? 12.720 -2.252 -22.136 1.00 97.38 104 GLY A CA 1
ATOM 826 C C . GLY A 1 104 ? 11.294 -1.859 -21.786 1.00 97.38 104 GLY A C 1
ATOM 827 O O . GLY A 1 104 ? 10.774 -2.360 -20.793 1.00 97.38 104 GLY A O 1
ATOM 828 N N . ASP A 1 105 ? 10.583 -1.220 -22.720 1.00 96.44 105 ASP A N 1
ATOM 829 C CA . ASP A 1 105 ? 9.184 -0.790 -22.529 1.00 96.44 105 ASP A CA 1
ATOM 830 C C . ASP A 1 105 ? 8.265 -1.924 -22.036 1.00 96.44 105 ASP A C 1
ATOM 832 O O . ASP A 1 105 ? 7.370 -1.770 -21.198 1.00 96.44 105 ASP A O 1
ATOM 836 N N . ARG A 1 106 ? 8.468 -3.133 -22.583 1.00 98.00 106 ARG A N 1
ATOM 837 C CA . ARG A 1 106 ? 7.692 -4.321 -22.200 1.00 98.00 106 ARG A CA 1
ATOM 838 C C . ARG A 1 106 ? 8.039 -4.826 -20.808 1.00 98.00 106 ARG A C 1
ATOM 840 O O . ARG A 1 106 ? 7.188 -5.471 -20.188 1.00 98.00 106 ARG A O 1
ATOM 847 N N . ILE A 1 107 ? 9.274 -4.650 -20.358 1.00 96.50 107 ILE A N 1
ATOM 848 C CA . ILE A 1 107 ? 9.683 -4.992 -19.000 1.00 96.50 107 ILE A CA 1
ATOM 849 C C . ILE A 1 107 ? 9.144 -3.952 -18.023 1.00 96.50 107 ILE A C 1
ATOM 851 O O . ILE A 1 107 ? 8.554 -4.382 -17.032 1.00 96.50 107 ILE A O 1
ATOM 855 N N . ASP A 1 108 ? 9.213 -2.665 -18.340 1.00 96.06 108 ASP A N 1
ATOM 856 C CA . ASP A 1 108 ? 8.697 -1.590 -17.483 1.00 96.06 108 ASP A CA 1
ATOM 857 C C . ASP A 1 108 ? 7.204 -1.750 -17.251 1.00 96.06 108 ASP A C 1
ATOM 859 O O . ASP A 1 108 ? 6.767 -1.963 -16.122 1.00 96.06 108 ASP A O 1
ATOM 863 N N . SER A 1 109 ? 6.431 -1.924 -18.329 1.00 97.31 109 SER A N 1
ATOM 864 C CA . SER A 1 109 ? 4.996 -2.210 -18.216 1.00 97.31 109 SER A CA 1
ATOM 865 C C . SER A 1 109 ? 4.691 -3.458 -17.369 1.00 97.31 109 SER A C 1
ATOM 867 O O . SER A 1 109 ? 3.616 -3.580 -16.775 1.00 97.31 109 SER A O 1
ATOM 869 N N . ARG A 1 110 ? 5.598 -4.445 -17.322 1.00 97.81 110 ARG A N 1
ATOM 870 C CA . ARG A 1 110 ? 5.441 -5.633 -16.464 1.00 97.81 110 ARG A CA 1
ATOM 871 C C . ARG A 1 110 ? 5.832 -5.359 -15.015 1.00 97.81 110 ARG A C 1
ATOM 873 O O . ARG A 1 110 ? 5.260 -6.012 -14.138 1.00 97.81 110 ARG A O 1
ATOM 880 N N . LEU A 1 111 ? 6.810 -4.492 -14.767 1.00 96.75 111 LEU A N 1
ATOM 881 C CA . LEU A 1 111 ? 7.211 -4.073 -13.429 1.00 96.75 111 LEU A CA 1
ATOM 882 C C . LEU A 1 111 ? 6.125 -3.201 -12.798 1.00 96.75 111 LEU A C 1
ATOM 884 O O . LEU A 1 111 ? 5.709 -3.538 -11.691 1.00 96.75 111 LEU A O 1
ATOM 888 N N . ASP A 1 112 ? 5.550 -2.254 -13.537 1.00 96.06 112 ASP A N 1
ATOM 889 C CA . ASP A 1 112 ? 4.428 -1.417 -13.083 1.00 96.06 112 ASP A CA 1
ATOM 890 C C . ASP A 1 112 ? 3.224 -2.274 -12.689 1.00 96.06 112 ASP A C 1
ATOM 892 O O . ASP A 1 112 ? 2.781 -2.286 -11.543 1.00 96.06 112 ASP A O 1
ATOM 896 N N . LYS A 1 113 ? 2.780 -3.160 -13.595 1.00 98.00 113 LYS A N 1
ATOM 897 C CA . LYS A 1 113 ? 1.683 -4.108 -13.313 1.00 98.00 113 LYS A CA 1
ATOM 898 C C . LYS A 1 113 ? 1.971 -5.016 -12.121 1.00 98.00 113 LYS A C 1
ATOM 900 O O . LYS A 1 113 ? 1.047 -5.593 -11.530 1.00 98.00 113 LYS A O 1
ATOM 905 N N . ARG A 1 114 ? 3.251 -5.254 -11.823 1.00 97.19 114 ARG A N 1
ATOM 906 C CA . ARG A 1 114 ? 3.667 -6.031 -10.659 1.00 97.19 114 ARG A CA 1
ATOM 907 C C . ARG A 1 114 ? 3.601 -5.187 -9.389 1.00 97.19 114 ARG A C 1
ATOM 909 O O . ARG A 1 114 ? 3.132 -5.757 -8.404 1.00 97.19 114 ARG A O 1
ATOM 916 N N . GLY A 1 115 ? 4.006 -3.917 -9.432 1.00 97.50 115 GLY A N 1
ATOM 917 C CA . GLY A 1 115 ? 3.797 -2.913 -8.380 1.00 97.50 115 GLY A CA 1
ATOM 918 C C . GLY A 1 115 ? 2.321 -2.824 -8.008 1.00 97.50 115 GLY A C 1
ATOM 919 O O . GLY A 1 115 ? 1.938 -3.328 -6.955 1.00 97.50 115 GLY A O 1
ATOM 920 N N . ASP A 1 116 ? 1.461 -2.481 -8.973 1.00 97.31 116 ASP A N 1
ATOM 921 C CA . ASP A 1 116 ? 0.002 -2.386 -8.791 1.00 97.31 116 ASP A CA 1
ATOM 922 C C . ASP A 1 116 ? -0.631 -3.648 -8.182 1.00 97.31 116 ASP A C 1
ATOM 924 O O . ASP A 1 116 ? -1.694 -3.641 -7.553 1.00 97.31 116 ASP A O 1
ATOM 928 N N . ARG A 1 117 ? -0.072 -4.822 -8.497 1.00 98.12 117 ARG A N 1
ATOM 929 C CA . ARG A 1 117 ? -0.568 -6.099 -7.968 1.00 98.12 117 ARG A CA 1
ATOM 930 C C . ARG A 1 117 ? -0.128 -6.307 -6.524 1.00 98.12 117 ARG A C 1
ATOM 932 O O . ARG A 1 117 ? -0.844 -6.991 -5.787 1.00 98.12 117 ARG A O 1
ATOM 939 N N . VAL A 1 118 ? 1.057 -5.838 -6.151 1.00 96.38 118 VAL A N 1
ATOM 940 C CA . VAL A 1 118 ? 1.520 -5.873 -4.766 1.00 96.38 118 VAL A CA 1
ATOM 941 C C . VAL A 1 118 ? 0.709 -4.897 -3.928 1.00 96.38 118 VAL A C 1
ATOM 943 O O . VAL A 1 118 ? 0.188 -5.350 -2.909 1.00 96.38 118 VAL A O 1
ATOM 946 N N . ASP A 1 119 ? 0.491 -3.673 -4.394 1.00 96.19 119 ASP A N 1
ATOM 947 C CA . ASP A 1 119 ? -0.250 -2.641 -3.652 1.00 96.19 119 ASP A CA 1
ATOM 948 C C . ASP A 1 119 ? -1.665 -3.113 -3.348 1.00 96.19 119 ASP A C 1
ATOM 950 O O . ASP A 1 119 ? -2.017 -3.344 -2.193 1.00 96.19 119 ASP A O 1
ATOM 954 N N . ARG A 1 120 ? -2.399 -3.548 -4.380 1.00 97.94 120 ARG A N 1
ATOM 955 C CA . ARG A 1 120 ? -3.734 -4.151 -4.204 1.00 97.94 120 ARG A CA 1
ATOM 956 C C . ARG A 1 120 ? -3.761 -5.361 -3.268 1.00 97.94 120 ARG A C 1
ATOM 958 O O . ARG A 1 120 ? -4.823 -5.730 -2.764 1.00 97.94 120 ARG A O 1
ATOM 965 N N . LYS A 1 121 ? -2.648 -6.082 -3.101 1.00 97.44 121 LYS A N 1
ATOM 966 C CA . LYS A 1 121 ? -2.560 -7.195 -2.139 1.00 97.44 121 LYS A CA 1
ATOM 967 C C . LYS A 1 121 ? -2.278 -6.704 -0.723 1.00 97.44 121 LYS A C 1
ATOM 969 O O . LYS A 1 121 ? -2.716 -7.381 0.209 1.00 97.44 121 LYS A O 1
ATOM 974 N N . LEU A 1 122 ? -1.518 -5.623 -0.566 1.00 95.50 122 LEU A N 1
ATOM 975 C CA . LEU A 1 122 ? -1.261 -4.986 0.719 1.00 95.50 122 LEU A CA 1
ATOM 976 C C . LEU A 1 122 ? -2.533 -4.307 1.231 1.00 95.50 122 LEU A C 1
ATOM 978 O O . LEU A 1 122 ? -2.936 -4.649 2.339 1.00 95.50 122 LEU A O 1
ATOM 982 N N . ASP A 1 123 ? -3.251 -3.560 0.391 1.00 95.38 123 ASP A N 1
ATOM 983 C CA . ASP A 1 123 ? -4.535 -2.926 0.740 1.00 95.38 123 ASP A CA 1
ATOM 984 C C . ASP A 1 123 ? -5.552 -3.958 1.231 1.00 95.38 123 ASP A C 1
ATOM 986 O O . ASP A 1 123 ? -6.025 -3.924 2.362 1.00 95.38 123 ASP A O 1
ATOM 990 N N . LYS A 1 124 ? -5.784 -5.015 0.436 1.00 97.75 124 LYS A N 1
ATOM 991 C CA . LYS A 1 124 ? -6.692 -6.115 0.819 1.00 97.75 124 LYS A CA 1
ATOM 992 C C . LYS A 1 124 ? -6.285 -6.801 2.120 1.00 97.75 124 LYS A C 1
ATOM 994 O O . LYS A 1 124 ? -7.110 -7.466 2.762 1.00 97.75 124 LYS A O 1
ATOM 999 N N . ARG A 1 125 ? -4.994 -6.761 2.456 1.00 95.00 125 ARG A N 1
ATOM 1000 C CA . ARG A 1 125 ? -4.477 -7.311 3.704 1.00 95.00 125 ARG A CA 1
ATOM 1001 C C . ARG A 1 125 ? -4.725 -6.348 4.862 1.00 95.00 125 ARG A C 1
ATOM 1003 O O . ARG A 1 125 ? -5.128 -6.873 5.899 1.00 95.00 125 ARG A O 1
ATOM 1010 N N . GLY A 1 126 ? -4.545 -5.041 4.663 1.00 93.94 126 GLY A N 1
ATOM 1011 C CA . GLY A 1 126 ? -4.965 -3.968 5.574 1.00 93.94 126 GLY A CA 1
ATOM 1012 C C . GLY A 1 126 ? -6.444 -4.107 5.919 1.00 93.94 126 GLY A C 1
ATOM 1013 O O . GLY A 1 126 ? -6.761 -4.544 7.020 1.00 93.94 126 GLY A O 1
ATOM 1014 N N . ASP A 1 127 ? -7.330 -4.057 4.919 1.00 95.62 127 ASP A N 1
ATOM 1015 C CA . ASP A 1 127 ? -8.782 -4.207 5.119 1.00 95.62 127 ASP A CA 1
ATOM 1016 C C . ASP A 1 127 ? -9.168 -5.477 5.902 1.00 95.62 127 ASP A C 1
ATOM 1018 O O . ASP A 1 127 ? -10.210 -5.593 6.554 1.00 95.62 127 ASP A O 1
ATOM 1022 N N . ARG A 1 128 ? -8.412 -6.569 5.716 1.00 95.81 128 ARG A N 1
ATOM 1023 C CA . ARG A 1 128 ? -8.669 -7.834 6.420 1.00 95.81 128 ARG A CA 1
ATOM 1024 C C . ARG A 1 128 ? -8.238 -7.751 7.882 1.00 95.81 128 ARG A C 1
ATOM 1026 O O . ARG A 1 128 ? -8.877 -8.404 8.712 1.00 95.81 128 ARG A O 1
ATOM 1033 N N . VAL A 1 129 ? -7.151 -7.045 8.170 1.00 88.69 129 VAL A N 1
ATOM 1034 C CA . VAL A 1 129 ? -6.693 -6.765 9.530 1.00 88.69 129 VAL A CA 1
ATOM 1035 C C . VAL A 1 129 ? -7.717 -5.886 10.233 1.00 88.69 129 VAL A C 1
ATOM 1037 O O . VAL A 1 129 ? -8.186 -6.317 11.285 1.00 88.69 129 VAL A O 1
ATOM 1040 N N . ASP A 1 130 ? -8.154 -4.794 9.612 1.00 89.62 130 ASP A N 1
ATOM 1041 C CA . ASP A 1 130 ? -9.102 -3.834 10.199 1.00 89.62 130 ASP A CA 1
ATOM 1042 C C . ASP A 1 130 ? -10.400 -4.531 10.581 1.00 89.62 130 ASP A C 1
ATOM 1044 O O . ASP A 1 130 ? -10.719 -4.684 11.757 1.00 89.62 130 ASP A O 1
ATOM 1048 N N . ARG A 1 131 ? -11.029 -5.219 9.618 1.00 94.56 131 ARG A N 1
ATOM 1049 C CA . ARG A 1 131 ? -12.233 -6.032 9.879 1.00 94.56 131 ARG A CA 1
ATOM 1050 C C . ARG A 1 131 ? -12.035 -7.123 10.932 1.00 94.56 131 ARG A C 1
ATOM 1052 O O . ARG A 1 131 ? -13.008 -7.724 11.395 1.00 94.56 131 ARG A O 1
ATOM 1059 N N . LYS A 1 132 ? -10.803 -7.541 11.228 1.00 86.12 132 LYS A N 1
ATOM 1060 C CA . LYS A 1 132 ? -10.525 -8.514 12.295 1.00 86.12 132 LYS A CA 1
ATOM 1061 C C . LYS A 1 132 ? -10.350 -7.818 13.642 1.00 86.12 132 LYS A C 1
ATOM 1063 O O . LYS A 1 132 ? -10.734 -8.420 14.648 1.00 86.12 132 LYS A O 1
ATOM 1068 N N . LEU A 1 133 ? -9.771 -6.621 13.663 1.00 84.50 133 LEU A N 1
ATOM 1069 C CA . LEU A 1 133 ? -9.657 -5.781 14.848 1.00 84.50 133 LEU A CA 1
ATOM 1070 C C . LEU A 1 133 ? -11.034 -5.266 15.266 1.00 84.50 133 LEU A C 1
ATOM 1072 O O . LEU A 1 133 ? -11.406 -5.549 16.400 1.00 84.50 133 LEU A O 1
ATOM 1076 N N . ASP A 1 134 ? -11.850 -4.747 14.347 1.00 87.44 134 ASP A N 1
ATOM 1077 C CA . ASP A 1 134 ? -13.225 -4.293 14.621 1.00 87.44 134 ASP A CA 1
ATOM 1078 C C . ASP A 1 134 ? -14.075 -5.404 15.234 1.00 87.44 134 ASP A C 1
ATOM 1080 O O . ASP A 1 134 ? -14.656 -5.279 16.307 1.00 87.44 134 ASP A O 1
ATOM 1084 N N . ARG A 1 135 ? -14.085 -6.587 14.601 1.00 90.00 135 ARG A N 1
ATOM 1085 C CA . ARG A 1 135 ? -14.812 -7.753 15.135 1.00 90.00 135 ARG A CA 1
ATOM 1086 C C . ARG A 1 135 ? -14.304 -8.177 16.508 1.00 90.00 135 ARG A C 1
ATOM 1088 O O . ARG A 1 135 ? -15.031 -8.849 17.239 1.00 90.00 135 ARG A O 1
ATOM 1095 N N . ARG A 1 136 ? -13.039 -7.902 16.826 1.00 81.50 136 ARG A N 1
ATOM 1096 C CA . ARG A 1 136 ? -12.464 -8.211 18.132 1.00 81.50 136 ARG A CA 1
ATOM 1097 C C . ARG A 1 136 ? -12.832 -7.144 19.159 1.00 81.50 136 ARG A C 1
ATOM 1099 O O . ARG A 1 136 ? -13.162 -7.569 20.260 1.00 81.50 136 ARG A O 1
ATOM 1106 N N . GLY A 1 137 ? -12.824 -5.863 18.785 1.00 84.62 137 GLY A N 1
ATOM 1107 C CA . GLY A 1 137 ? -13.346 -4.735 19.566 1.00 84.62 137 GLY A CA 1
ATOM 1108 C C . GLY A 1 137 ? -14.800 -4.979 19.948 1.00 84.62 137 GLY A C 1
ATOM 1109 O O . GLY A 1 137 ? -15.068 -5.289 21.099 1.00 84.62 137 GLY A O 1
ATOM 1110 N N . ASN A 1 138 ? -15.682 -5.151 18.961 1.00 86.00 138 ASN A N 1
ATOM 1111 C CA . ASN A 1 138 ? -17.109 -5.416 19.193 1.00 86.00 138 ASN A CA 1
ATOM 1112 C C . ASN A 1 138 ? -17.373 -6.626 20.114 1.00 86.00 138 ASN A C 1
ATOM 1114 O O . ASN A 1 138 ? -18.339 -6.663 20.872 1.00 86.00 138 ASN A O 1
ATOM 1118 N N . ARG A 1 139 ? -16.539 -7.676 20.044 1.00 82.31 139 ARG A N 1
ATOM 1119 C CA . ARG A 1 139 ? -16.654 -8.843 20.943 1.00 82.31 139 ARG A CA 1
ATOM 1120 C C . ARG A 1 139 ? -16.187 -8.548 22.363 1.00 82.31 139 ARG A C 1
ATOM 1122 O O . ARG A 1 139 ? -16.627 -9.247 23.277 1.00 82.31 139 ARG A O 1
ATOM 1129 N N . VAL A 1 140 ? -15.224 -7.648 22.528 1.00 83.19 140 VAL A N 1
ATOM 1130 C CA . VAL A 1 140 ? -14.807 -7.140 23.834 1.00 83.19 140 VAL A CA 1
ATOM 1131 C C . VAL A 1 140 ? -15.949 -6.310 24.397 1.00 83.19 140 VAL A C 1
ATOM 1133 O O . VAL A 1 140 ? -16.434 -6.690 25.456 1.00 83.19 140 VAL A O 1
ATOM 1136 N N . ASP A 1 141 ? -16.474 -5.344 23.650 1.00 84.62 141 ASP A N 1
ATOM 1137 C CA . ASP A 1 141 ? -17.553 -4.449 24.093 1.00 84.62 141 ASP A CA 1
ATOM 1138 C C . ASP A 1 141 ? -18.782 -5.243 24.543 1.00 84.62 141 ASP A C 1
ATOM 1140 O O . ASP A 1 141 ? -19.178 -5.189 25.700 1.00 84.62 141 ASP A O 1
ATOM 1144 N N . GLN A 1 142 ? -19.264 -6.179 23.716 1.00 88.56 142 GLN A N 1
ATOM 1145 C CA . GLN A 1 142 ? -20.384 -7.059 24.086 1.00 88.56 142 GLN A CA 1
ATOM 1146 C C . GLN A 1 142 ? -20.133 -7.915 25.335 1.00 88.56 142 GLN A C 1
ATOM 1148 O O . GLN A 1 142 ? -21.077 -8.424 25.951 1.00 88.56 142 GLN A O 1
ATOM 1153 N N . LYS A 1 143 ? -18.872 -8.237 25.642 1.00 82.62 143 LYS A N 1
ATOM 1154 C CA . LYS A 1 143 ? -18.525 -8.951 26.877 1.00 82.62 143 LYS A CA 1
ATOM 1155 C C . LYS A 1 143 ? -18.466 -7.988 28.052 1.00 82.62 143 LYS A C 1
ATOM 1157 O O . LYS A 1 143 ? -18.854 -8.411 29.137 1.00 82.62 143 LYS A O 1
ATOM 1162 N N . LEU A 1 144 ? -17.990 -6.763 27.836 1.00 83.25 144 LEU A N 1
ATOM 1163 C CA . LEU A 1 144 ? -17.976 -5.718 28.845 1.00 83.25 144 LEU A CA 1
ATOM 1164 C C . LEU A 1 144 ? -19.411 -5.374 29.261 1.00 83.25 144 LEU A C 1
ATOM 1166 O O . LEU A 1 144 ? -19.739 -5.554 30.431 1.00 83.25 144 LEU A O 1
ATOM 1170 N N . ASP A 1 145 ? -20.300 -5.105 28.304 1.00 86.94 145 ASP A N 1
ATOM 1171 C CA . ASP A 1 145 ? -21.722 -4.823 28.547 1.00 86.94 145 ASP A CA 1
ATOM 1172 C C . ASP A 1 145 ? -22.406 -5.931 29.353 1.00 86.94 145 ASP A C 1
ATOM 1174 O O . ASP A 1 145 ? -23.104 -5.694 30.337 1.00 86.94 145 ASP A O 1
ATOM 1178 N N . ARG A 1 146 ? -22.183 -7.195 28.962 1.00 87.44 146 ARG A N 1
ATOM 1179 C CA . ARG A 1 146 ? -22.764 -8.351 29.661 1.00 87.44 146 ARG A CA 1
ATOM 1180 C C . ARG A 1 146 ? -22.268 -8.486 31.092 1.00 87.44 146 ARG A C 1
ATOM 1182 O O . ARG A 1 146 ? -22.986 -9.045 31.919 1.00 87.44 146 ARG A O 1
ATOM 1189 N N . VAL A 1 147 ? -21.034 -8.081 31.372 1.00 83.94 147 VAL A N 1
ATOM 1190 C CA . VAL A 1 147 ? -20.494 -8.111 32.732 1.00 83.94 147 VAL A CA 1
ATOM 1191 C C . VAL A 1 147 ? -21.026 -6.928 33.535 1.00 83.94 147 VAL A C 1
ATOM 1193 O O . VAL A 1 147 ? -21.493 -7.180 34.644 1.00 83.94 147 VAL A O 1
ATOM 1196 N N . GLY A 1 148 ? -21.077 -5.720 32.963 1.00 85.75 148 GLY A N 1
ATOM 1197 C CA . GLY A 1 148 ? -21.718 -4.545 33.573 1.00 85.75 148 GLY A CA 1
ATOM 1198 C C . GLY A 1 148 ? -23.156 -4.848 34.001 1.00 85.75 148 GLY A C 1
ATOM 1199 O O . GLY A 1 148 ? -23.467 -4.849 35.187 1.00 85.75 148 GLY A O 1
ATOM 1200 N N . GLN A 1 149 ? -23.980 -5.368 33.086 1.00 88.06 149 GLN A N 1
ATOM 1201 C CA . GLN A 1 149 ? -25.359 -5.789 33.388 1.00 88.06 149 GLN A CA 1
ATOM 1202 C C . GLN A 1 149 ? -25.480 -6.868 34.481 1.00 88.06 149 GLN A C 1
ATOM 1204 O O . GLN A 1 149 ? -26.556 -7.066 35.054 1.00 88.06 149 GLN A O 1
ATOM 1209 N N . ARG A 1 150 ? -24.439 -7.681 34.710 1.00 84.19 150 ARG A N 1
ATOM 1210 C CA . ARG A 1 150 ? -24.430 -8.678 35.798 1.00 84.19 150 ARG A CA 1
ATOM 1211 C C . ARG A 1 150 ? -24.060 -8.040 37.131 1.00 84.19 150 ARG A C 1
ATOM 1213 O O . ARG A 1 150 ? -24.560 -8.514 38.149 1.00 84.19 150 ARG A O 1
ATOM 1220 N N . ILE A 1 151 ? -23.204 -7.022 37.120 1.00 82.88 151 ILE A N 1
ATOM 1221 C CA . ILE A 1 151 ? -22.862 -6.217 38.295 1.00 82.88 151 ILE A CA 1
ATOM 1222 C C . ILE A 1 151 ? -24.098 -5.414 38.717 1.00 82.88 151 ILE A C 1
ATOM 1224 O O . ILE A 1 151 ? -24.559 -5.589 39.844 1.00 82.88 151 ILE A O 1
ATOM 1228 N N . ASP A 1 152 ? -24.739 -4.704 37.784 1.00 84.00 152 ASP A N 1
ATOM 1229 C CA . ASP A 1 152 ? -25.963 -3.927 38.036 1.00 84.00 152 ASP A CA 1
ATOM 1230 C C . ASP A 1 152 ? -27.081 -4.772 38.650 1.00 84.00 152 ASP A C 1
ATOM 1232 O O . ASP A 1 152 ? -27.721 -4.388 39.628 1.00 84.00 152 ASP A O 1
ATOM 1236 N N . ARG A 1 153 ? -27.305 -5.976 38.104 1.00 84.62 153 ARG A N 1
ATOM 1237 C CA . ARG A 1 153 ? -28.322 -6.900 38.625 1.00 84.62 153 ARG A CA 1
ATOM 1238 C C . ARG A 1 153 ? -28.021 -7.398 40.032 1.00 84.62 153 ARG A C 1
ATOM 1240 O O . ARG A 1 153 ? -28.957 -7.626 40.787 1.00 84.62 153 ARG A O 1
ATOM 1247 N N . ARG A 1 154 ? -26.748 -7.602 40.382 1.00 79.88 154 ARG A N 1
ATOM 1248 C CA . ARG A 1 154 ? -26.367 -7.971 41.754 1.00 79.88 154 ARG A CA 1
ATOM 1249 C C . ARG A 1 154 ? -26.602 -6.814 42.718 1.00 79.88 154 ARG A C 1
ATOM 1251 O O . ARG A 1 154 ? -27.058 -7.062 43.829 1.00 79.88 154 ARG A O 1
ATOM 1258 N N . ARG A 1 155 ? -26.345 -5.582 42.272 1.00 75.31 155 ARG A N 1
ATOM 1259 C CA . ARG A 1 155 ? -26.553 -4.369 43.066 1.00 75.31 155 ARG A CA 1
ATOM 1260 C C . ARG A 1 155 ? -28.032 -4.090 43.327 1.00 75.31 155 ARG A C 1
ATOM 1262 O O . ARG A 1 155 ? -28.399 -3.822 44.456 1.00 75.31 155 ARG A O 1
ATOM 1269 N N . ASN A 1 156 ? -28.875 -4.192 42.299 1.00 76.38 156 ASN A N 1
ATOM 1270 C CA . ASN A 1 156 ? -30.312 -3.900 42.402 1.00 76.38 156 ASN A CA 1
ATOM 1271 C C . ASN A 1 156 ? -31.148 -5.071 42.956 1.00 76.38 156 ASN A C 1
ATOM 1273 O O . ASN A 1 156 ? -32.342 -4.906 43.191 1.00 76.38 156 ASN A O 1
ATOM 1277 N N . GLY A 1 157 ? -30.561 -6.267 43.064 1.00 64.31 157 GLY A N 1
ATOM 1278 C CA . GLY A 1 157 ? -31.209 -7.475 43.586 1.00 64.31 157 GLY A CA 1
ATOM 1279 C C . GLY A 1 157 ? -30.825 -7.831 45.026 1.00 64.31 157 GLY A C 1
ATOM 1280 O O . GLY A 1 157 ? -31.250 -8.886 45.494 1.00 64.31 157 GLY A O 1
ATOM 1281 N N . SER A 1 158 ? -30.011 -6.995 45.682 1.00 50.88 158 SER A N 1
ATOM 1282 C CA . SER A 1 158 ? -29.700 -7.042 47.121 1.00 50.88 158 SER A CA 1
ATOM 1283 C C . SER A 1 158 ? -30.435 -5.908 47.826 1.00 50.88 158 SER A C 1
ATOM 1285 O O . SER A 1 158 ? -30.857 -6.124 48.980 1.00 50.88 158 SER A O 1
#

Foldseek 3Di:
DVVVVVVVVVVVVVVVVVVVVVLVVLVVVLVVVLVVLVVVLVVVLVVLVVVLVVVLVVLVVVLVVLVVVLVVVLVVLCVVLCVVLVVCVVVVNNVVSVVSVVVSVVVVVVSVVVSVVSVVVSVVVSVVSVVVSVVVSVVSVVVSVVVVVVSVCVSVVD

Radius of gyration: 37.02 Å; chains: 1; bounding box: 69×11×120 Å

Sequence (158 aa):
MKKALIKDTMIAAVAAVTILSFSNDVLADGDGIEERFDKRGDRIENRLDRKGDRIDERLDNKGDRVDRRLDKRGDRIDANLDRKSDRAEAAGHDKLAERLDRKGDRIDSRLDKRGDRVDRKLDKRGDRVDRKLDRRGNRVDQKLDRVGQRIDRRRNGS

pLDDT: mean 84.95, std 15.1, range [49.78, 98.25]